Protein AF-A0A3A8JW64-F1 (afdb_monomer_lite)

Sequence (151 aa):
GPLEDVGFLARNAQTLEALQARIGGRAITSAQAMTALEQVLQCGHAGEALLWLDWKSISRVMPAARSLRYLDMRGGIGQETQRADGASMKAEIRALDSAEAVQLVIETLQAQIARILHLSAAKVDPDRSVTDLGLDSLMGMELGMAIEECF

Secondary structure (DSSP, 8-state):
--BSSSHHHHH-HHHHHHHHHHH----B-HHHHHHHHHHHHHHT-SS-------HHHHHHH-GGGGSGGGTTTTTTS------TTHHHHHHHHHHS-HHHHHHHHHHHHHHHHHHHTT--GGG--TTS-GGGGT--HHHHHHHHHHHHHH-

Structure (mmCIF, N/CA/C/O backbone):
data_AF-A0A3A8JW64-F1
#
_entry.id   AF-A0A3A8JW64-F1
#
loop_
_atom_site.group_PDB
_atom_site.id
_atom_site.type_symbol
_atom_site.label_atom_id
_atom_site.label_alt_id
_atom_site.label_comp_id
_atom_site.label_asym_id
_atom_site.label_entity_id
_atom_site.label_seq_id
_atom_site.pdbx_PDB_ins_code
_atom_site.Cartn_x
_atom_site.Cartn_y
_atom_site.Cartn_z
_atom_site.occupancy
_atom_site.B_iso_or_equiv
_atom_site.auth_seq_id
_atom_site.auth_comp_id
_atom_site.auth_asym_id
_atom_site.auth_atom_id
_atom_site.pdbx_PDB_model_num
ATOM 1 N N . GLY A 1 1 ? -10.723 2.276 7.000 1.00 86.38 1 GLY A N 1
ATOM 2 C CA . GLY A 1 1 ? -10.078 2.378 8.327 1.00 86.38 1 GLY A CA 1
ATOM 3 C C . GLY A 1 1 ? -10.917 1.654 9.368 1.00 86.38 1 GLY A C 1
ATOM 4 O O . GLY A 1 1 ? -11.942 1.099 8.987 1.00 86.38 1 GLY A O 1
ATOM 5 N N . PRO A 1 2 ? -10.511 1.627 10.650 1.00 91.19 2 PRO A N 1
ATOM 6 C CA . PRO A 1 2 ? -11.319 1.022 11.711 1.00 91.19 2 PRO A CA 1
ATOM 7 C C . PRO A 1 2 ? -12.642 1.771 11.921 1.00 91.19 2 PRO A C 1
ATOM 9 O O . PRO A 1 2 ? -12.641 3.002 11.909 1.00 91.19 2 PRO A O 1
ATOM 12 N N . LEU A 1 3 ? -13.737 1.026 12.120 1.00 93.19 3 LEU A N 1
ATOM 13 C CA . LEU A 1 3 ? -15.065 1.561 12.447 1.00 93.19 3 LEU A CA 1
ATOM 14 C C . LEU A 1 3 ? -15.288 1.535 13.960 1.00 93.19 3 LEU A C 1
ATOM 16 O O . LEU A 1 3 ? -15.088 0.488 14.570 1.00 93.19 3 LEU A O 1
ATOM 20 N N . GLU A 1 4 ? -15.685 2.651 14.568 1.00 93.62 4 GLU A N 1
ATOM 21 C CA . GLU A 1 4 ? -15.837 2.737 16.034 1.00 93.62 4 GLU A CA 1
ATOM 22 C C . GLU A 1 4 ? -17.233 2.398 16.562 1.00 93.62 4 GLU A C 1
ATOM 24 O O . GLU A 1 4 ? -17.368 1.970 17.704 1.00 93.62 4 GLU A O 1
ATOM 29 N N . ASP A 1 5 ? -18.269 2.565 15.747 1.00 93.75 5 ASP A N 1
ATOM 30 C CA . ASP A 1 5 ? -19.676 2.559 16.162 1.00 93.75 5 ASP A CA 1
ATOM 31 C C . ASP A 1 5 ? -20.422 1.262 1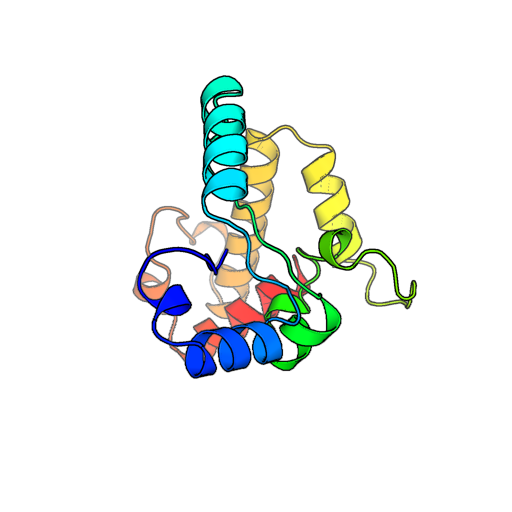5.812 1.00 93.75 5 ASP A C 1
ATOM 33 O O . ASP A 1 5 ? -21.478 0.976 16.376 1.00 93.75 5 ASP A O 1
ATOM 37 N N . VAL A 1 6 ? -19.870 0.440 14.914 1.00 93.19 6 VAL A N 1
ATOM 38 C CA . VAL A 1 6 ? -20.466 -0.835 14.494 1.00 93.19 6 VAL A CA 1
ATOM 39 C C . VAL A 1 6 ? -19.451 -1.981 14.435 1.00 93.19 6 VAL A C 1
ATOM 41 O O . VAL A 1 6 ? -18.2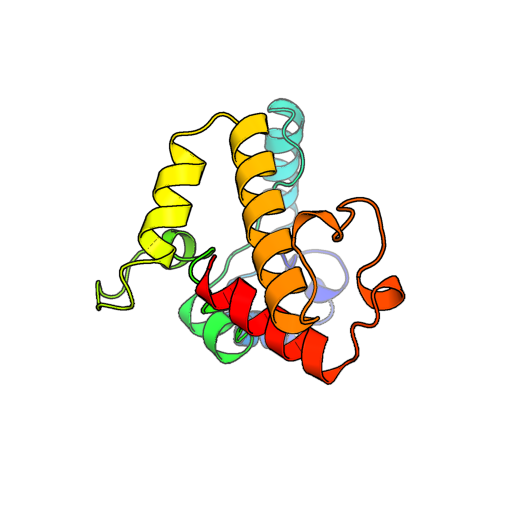43 -1.794 14.296 1.00 93.19 6 VAL A O 1
ATOM 44 N N . GLY A 1 7 ? -19.959 -3.214 14.500 1.00 92.69 7 GLY A N 1
ATOM 45 C CA . GLY A 1 7 ? -19.162 -4.424 14.291 1.00 92.69 7 GLY A CA 1
ATOM 46 C C . GLY A 1 7 ? -18.261 -4.801 15.471 1.00 92.69 7 GLY A C 1
ATOM 47 O O . GLY A 1 7 ? -18.614 -4.618 16.636 1.00 92.69 7 GLY A O 1
ATOM 48 N N . PHE A 1 8 ? -17.113 -5.410 15.163 1.00 93.75 8 PHE A N 1
ATOM 49 C CA . PHE A 1 8 ? -16.210 -5.995 16.159 1.00 93.75 8 PHE A CA 1
ATOM 50 C C . PHE A 1 8 ? -15.599 -4.949 17.100 1.00 93.75 8 PHE A C 1
ATOM 52 O O . PHE A 1 8 ? -15.562 -5.167 18.309 1.00 93.75 8 PHE A O 1
ATOM 59 N N . LEU A 1 9 ? -15.138 -3.818 16.563 1.00 93.06 9 LEU A N 1
ATOM 60 C CA . LEU A 1 9 ? -14.420 -2.802 17.337 1.00 93.06 9 LEU A CA 1
ATOM 61 C C . LEU A 1 9 ? -15.347 -2.012 18.269 1.00 93.06 9 LEU A C 1
ATOM 63 O O . LEU A 1 9 ? -14.946 -1.718 19.390 1.00 93.06 9 LEU A O 1
ATOM 67 N N . ALA A 1 10 ? -16.608 -1.800 17.881 1.00 93.19 10 ALA A N 1
ATOM 68 C CA . ALA A 1 10 ? -17.625 -1.205 18.754 1.00 93.19 10 ALA A CA 1
ATOM 69 C C . ALA A 1 10 ? -17.908 -2.040 20.016 1.00 93.19 10 ALA A C 1
ATOM 71 O O . ALA A 1 10 ? -18.318 -1.511 21.045 1.00 93.19 10 ALA A O 1
ATOM 72 N N . ARG A 1 11 ? -17.681 -3.361 19.952 1.00 94.88 11 ARG A N 1
ATOM 73 C CA . ARG A 1 11 ? -17.856 -4.290 21.083 1.00 94.88 11 ARG A CA 1
ATOM 74 C C . ARG A 1 11 ? -16.557 -4.564 21.844 1.00 94.88 11 ARG A C 1
ATOM 76 O O . ARG A 1 11 ? -16.603 -5.183 22.900 1.00 94.88 11 ARG A O 1
ATOM 83 N N . ASN A 1 12 ? -15.414 -4.125 21.316 1.00 94.88 12 ASN A N 1
ATOM 84 C CA . ASN A 1 12 ? -14.084 -4.404 21.854 1.00 94.88 12 ASN A CA 1
ATOM 85 C C . ASN A 1 12 ? -13.267 -3.109 21.958 1.00 94.88 12 ASN A C 1
ATOM 87 O O . ASN A 1 12 ? -12.299 -2.904 21.221 1.00 94.88 12 ASN A O 1
ATOM 91 N N . ALA A 1 13 ? -13.652 -2.248 22.905 1.00 91.75 13 ALA A N 1
ATOM 92 C CA . ALA A 1 13 ? -13.036 -0.934 23.112 1.00 91.75 13 ALA A CA 1
ATOM 93 C C . ALA A 1 13 ? -11.514 -1.010 23.331 1.00 91.75 13 ALA A C 1
ATOM 95 O O . ALA A 1 13 ? -10.771 -0.224 22.754 1.00 91.75 13 ALA A O 1
ATOM 96 N N . GLN A 1 14 ? -11.033 -2.011 24.076 1.00 94.31 14 GLN A N 1
ATOM 97 C CA . GLN A 1 14 ? -9.598 -2.201 24.307 1.00 94.31 14 GLN A CA 1
ATOM 98 C C . GLN A 1 14 ? -8.828 -2.498 23.006 1.00 94.31 14 GLN A C 1
ATOM 100 O O . GLN A 1 14 ? -7.706 -2.032 22.819 1.00 94.31 14 GLN A O 1
ATOM 105 N N . THR A 1 15 ? -9.420 -3.260 22.079 1.00 92.56 15 THR A N 1
ATOM 106 C CA . THR A 1 15 ? -8.798 -3.543 20.777 1.00 92.56 15 THR A CA 1
ATOM 107 C C . THR A 1 15 ? -8.804 -2.315 19.874 1.00 92.56 15 THR A C 1
ATOM 109 O O . THR A 1 15 ? -7.821 -2.071 19.174 1.00 92.56 15 THR A O 1
ATOM 112 N N . LEU A 1 16 ? -9.886 -1.531 19.905 1.00 91.06 16 LEU A N 1
ATOM 113 C CA . LEU A 1 16 ? -9.965 -0.252 19.205 1.00 91.06 16 LEU A CA 1
ATOM 114 C C . LEU A 1 16 ? -8.873 0.709 19.692 1.00 91.06 16 LEU A C 1
ATOM 116 O O . LEU A 1 16 ? -8.127 1.244 18.875 1.00 91.06 16 LEU A O 1
ATOM 120 N N . GLU A 1 17 ? -8.730 0.861 21.007 1.00 91.12 17 GLU A N 1
ATOM 121 C CA . GLU A 1 17 ? -7.726 1.727 21.626 1.00 91.12 17 GLU A CA 1
ATOM 122 C C . GLU A 1 17 ? -6.299 1.277 21.283 1.00 91.12 17 GLU A C 1
ATOM 124 O O . GLU A 1 17 ? -5.479 2.081 20.839 1.00 91.12 17 GLU A O 1
ATOM 129 N N . ALA A 1 18 ? -6.010 -0.026 21.381 1.00 90.19 18 ALA A N 1
ATOM 130 C CA . ALA A 1 18 ? -4.710 -0.577 20.999 1.00 90.19 18 ALA A CA 1
ATOM 131 C C . ALA A 1 18 ? -4.377 -0.323 19.516 1.00 90.19 18 ALA A C 1
ATOM 133 O O . ALA A 1 18 ? -3.235 -0.011 19.167 1.00 90.19 18 ALA A O 1
ATOM 134 N N . LEU A 1 19 ? -5.371 -0.434 18.630 1.00 87.81 19 LEU A N 1
ATOM 135 C CA . LEU A 1 19 ? -5.207 -0.158 17.206 1.00 87.81 19 LEU A CA 1
ATOM 136 C C . LEU A 1 19 ? -4.942 1.332 16.946 1.00 87.81 19 LEU A C 1
ATOM 138 O O . LEU A 1 19 ? -4.012 1.663 16.207 1.00 87.81 19 LEU A O 1
ATOM 142 N N . GLN A 1 20 ? -5.719 2.218 17.573 1.00 89.06 20 GLN A N 1
ATOM 143 C CA . GLN A 1 20 ? -5.564 3.671 17.466 1.00 89.06 20 GLN A CA 1
ATOM 144 C C . GLN A 1 20 ? -4.202 4.129 17.995 1.00 89.06 20 GLN A C 1
ATOM 146 O O . GLN A 1 20 ? -3.515 4.894 17.322 1.00 89.06 20 GLN A O 1
ATOM 151 N N . ALA A 1 21 ? -3.745 3.592 19.129 1.00 87.75 21 ALA A N 1
ATOM 152 C CA . ALA A 1 21 ? -2.425 3.889 19.684 1.00 87.75 21 ALA A CA 1
ATOM 153 C C . ALA A 1 21 ? -1.279 3.484 18.739 1.00 87.75 21 ALA A C 1
ATOM 155 O O . ALA A 1 21 ? -0.256 4.168 18.663 1.00 87.75 21 ALA A O 1
ATOM 156 N N . ARG A 1 22 ? -1.445 2.381 17.997 1.00 84.06 22 ARG A N 1
ATOM 157 C CA . ARG A 1 22 ? -0.416 1.856 17.087 1.00 84.06 22 ARG A CA 1
ATOM 158 C C . ARG A 1 22 ? -0.353 2.605 15.757 1.00 84.06 22 ARG A C 1
ATOM 160 O O . ARG A 1 22 ? 0.731 2.832 15.229 1.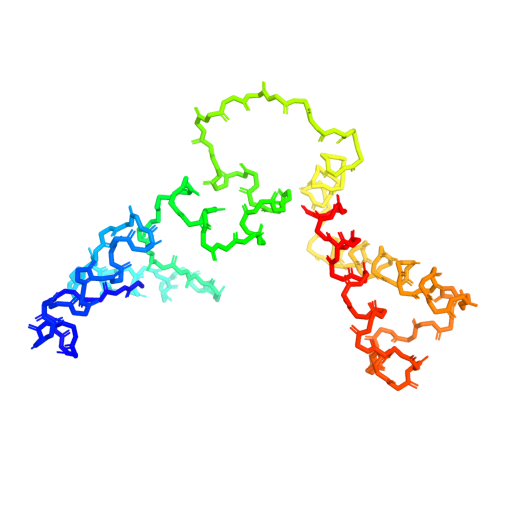00 84.06 22 ARG A O 1
ATOM 167 N N . ILE A 1 23 ? -1.511 2.965 15.212 1.00 81.31 23 ILE A N 1
ATOM 168 C CA . ILE A 1 23 ? -1.646 3.647 13.917 1.00 81.31 23 ILE A CA 1
ATOM 169 C C . ILE A 1 23 ? -1.532 5.179 14.081 1.00 81.31 23 ILE A C 1
ATOM 171 O O . ILE A 1 23 ? -1.207 5.887 13.130 1.00 81.31 23 ILE A O 1
ATOM 175 N N . GLY A 1 24 ? -1.768 5.687 15.296 1.00 81.44 24 GLY A N 1
ATOM 176 C CA . GLY A 1 24 ? -1.786 7.110 15.651 1.00 81.44 24 GLY A CA 1
ATOM 177 C C . GLY A 1 24 ? -2.947 7.896 15.035 1.00 81.44 24 GLY A C 1
ATOM 178 O O . GLY A 1 24 ? -2.965 9.120 15.090 1.00 81.44 24 GLY A O 1
ATOM 179 N N . GLY A 1 25 ? -3.909 7.199 14.433 1.00 81.31 25 GLY A N 1
ATOM 180 C CA . GLY A 1 25 ? -5.110 7.776 13.844 1.00 81.31 25 GLY A CA 1
ATOM 181 C C . GLY A 1 25 ? -6.359 7.463 14.660 1.00 81.31 25 GLY A C 1
ATOM 182 O O . GLY A 1 25 ? -6.369 6.564 15.501 1.00 81.31 25 GLY A O 1
ATOM 183 N N . ARG A 1 26 ? -7.439 8.191 14.371 1.00 87.50 26 ARG A N 1
ATOM 184 C CA . ARG A 1 26 ? -8.767 7.897 14.915 1.00 87.50 26 ARG A CA 1
ATOM 185 C C . ARG A 1 26 ? -9.509 6.866 14.068 1.00 87.50 26 ARG A C 1
ATOM 187 O O . ARG A 1 26 ? -9.225 6.678 12.884 1.00 87.50 26 ARG A O 1
ATOM 194 N N . ALA A 1 27 ? -10.493 6.226 14.680 1.00 90.56 27 ALA A N 1
ATOM 195 C CA . ALA A 1 27 ? -11.472 5.466 13.923 1.00 90.56 27 ALA A CA 1
ATOM 196 C C . ALA A 1 27 ? -12.468 6.407 13.233 1.00 90.56 27 ALA A C 1
ATOM 198 O O . ALA A 1 27 ? -12.527 7.602 13.528 1.00 90.56 27 ALA A O 1
ATOM 199 N N . ILE A 1 28 ? -13.172 5.866 12.244 1.00 93.25 28 ILE A N 1
ATOM 200 C CA . ILE A 1 28 ? -14.255 6.553 11.542 1.00 93.25 28 ILE A CA 1
ATOM 201 C C . ILE A 1 28 ? -15.584 5.935 11.955 1.00 93.25 28 ILE A C 1
ATOM 203 O O . ILE A 1 28 ? -15.633 4.784 12.390 1.00 93.25 28 ILE A O 1
ATOM 207 N N . THR A 1 29 ? -16.668 6.675 11.777 1.00 94.69 29 THR A N 1
ATOM 208 C CA . THR A 1 29 ? -18.008 6.119 11.964 1.00 94.69 29 THR A CA 1
ATOM 209 C C . THR A 1 29 ? -18.468 5.373 10.716 1.00 94.69 29 THR A C 1
ATOM 211 O O . THR A 1 29 ? -18.003 5.625 9.598 1.00 94.69 29 THR A O 1
ATOM 214 N N . SER A 1 30 ? -19.430 4.473 10.890 1.00 95.38 30 SER A N 1
ATOM 215 C CA . SER A 1 30 ? -20.123 3.796 9.796 1.00 95.38 30 SER A CA 1
ATOM 216 C C . SER A 1 30 ? -20.737 4.789 8.807 1.00 95.38 30 SER A C 1
ATOM 218 O O . SER A 1 30 ? -20.603 4.614 7.599 1.00 95.38 30 SER A O 1
ATOM 220 N N . ALA A 1 31 ? -21.322 5.882 9.305 1.00 95.31 31 ALA A N 1
ATOM 221 C CA . ALA A 1 31 ? -21.875 6.946 8.473 1.00 95.31 31 ALA A CA 1
ATOM 222 C C . ALA A 1 31 ? -20.802 7.597 7.584 1.00 95.31 31 ALA A C 1
ATOM 224 O O . ALA A 1 31 ? -20.996 7.711 6.377 1.00 95.31 31 ALA A O 1
ATOM 225 N N . GLN A 1 32 ? -19.640 7.951 8.150 1.00 94.31 32 GLN A N 1
ATOM 226 C CA . GLN A 1 32 ? -18.519 8.507 7.380 1.00 94.31 32 GLN A CA 1
ATOM 227 C C . GLN A 1 32 ? -18.011 7.525 6.320 1.00 94.31 32 GLN A C 1
ATOM 229 O O . GLN A 1 32 ? -17.722 7.927 5.194 1.00 94.31 32 GLN A O 1
ATOM 234 N N . ALA A 1 33 ? -17.920 6.239 6.669 1.00 93.81 33 ALA A N 1
ATOM 235 C CA . ALA A 1 33 ? -17.506 5.200 5.736 1.00 93.81 33 ALA A CA 1
ATOM 236 C C . ALA A 1 33 ? -18.491 5.048 4.566 1.00 93.81 33 ALA A C 1
ATOM 238 O O . ALA A 1 33 ? -18.057 4.955 3.421 1.00 93.81 33 ALA A O 1
ATOM 239 N N . MET A 1 34 ? -19.800 5.070 4.837 1.00 94.81 34 MET A N 1
ATOM 240 C CA . MET A 1 34 ? -20.832 4.956 3.802 1.00 94.81 34 MET A CA 1
ATOM 241 C C . MET A 1 34 ? -20.866 6.174 2.878 1.00 94.81 34 MET A C 1
ATOM 243 O O . MET A 1 34 ? -20.969 6.004 1.667 1.00 94.81 34 MET A O 1
ATOM 247 N N . THR A 1 35 ? -20.712 7.385 3.419 1.00 94.50 35 THR A N 1
ATOM 248 C CA . THR A 1 35 ? -20.620 8.609 2.609 1.00 94.50 35 THR A CA 1
ATOM 249 C C . THR A 1 35 ? -19.410 8.582 1.679 1.00 94.50 35 THR A C 1
ATOM 251 O O . THR A 1 35 ? -19.536 8.898 0.501 1.00 94.50 35 THR A O 1
ATOM 254 N N . ALA A 1 36 ? -18.240 8.171 2.171 1.00 91.75 36 ALA A N 1
ATOM 255 C CA . ALA A 1 36 ? -17.062 8.063 1.315 1.00 91.75 36 ALA A CA 1
ATOM 256 C C . ALA A 1 36 ? -17.205 6.950 0.270 1.00 91.75 36 ALA A C 1
ATOM 258 O O . ALA A 1 36 ? -16.803 7.135 -0.873 1.00 91.75 36 ALA A O 1
ATOM 259 N N . LEU A 1 37 ? -17.816 5.818 0.630 1.00 91.75 37 LEU A N 1
ATOM 260 C CA . LEU A 1 37 ? -18.086 4.742 -0.322 1.00 91.75 37 LEU A CA 1
ATOM 261 C C . LEU A 1 37 ? -18.987 5.216 -1.469 1.00 91.75 37 LEU A C 1
ATOM 263 O O . LEU A 1 37 ? -18.706 4.915 -2.625 1.00 91.75 37 LEU A O 1
ATOM 267 N N . GLU A 1 38 ? -20.041 5.972 -1.166 1.00 93.62 38 GLU A N 1
ATOM 268 C CA . GLU A 1 38 ? -20.912 6.566 -2.182 1.00 93.62 38 GLU A CA 1
ATOM 269 C C . GLU A 1 38 ? -20.124 7.464 -3.148 1.00 93.62 38 GLU A C 1
ATOM 271 O O . GLU A 1 38 ? -20.264 7.326 -4.363 1.00 93.62 38 GLU A O 1
ATOM 276 N N . GLN A 1 39 ? -19.250 8.326 -2.623 1.00 90.62 39 GLN A N 1
ATOM 277 C CA . GLN A 1 39 ? -18.410 9.206 -3.441 1.00 90.62 39 GLN A CA 1
ATOM 278 C C . GLN A 1 39 ? -17.473 8.420 -4.365 1.00 90.62 39 GLN A C 1
ATOM 280 O O . GLN A 1 39 ? -17.391 8.718 -5.554 1.00 90.62 39 GLN A O 1
ATOM 285 N N . VAL A 1 40 ? -16.811 7.382 -3.847 1.00 91.12 40 VAL A N 1
ATOM 286 C CA . VAL A 1 40 ? -15.903 6.524 -4.630 1.00 91.12 40 VAL A CA 1
ATOM 287 C C . VAL A 1 40 ? -16.663 5.835 -5.768 1.00 91.12 40 VAL A C 1
ATOM 289 O O . VAL A 1 40 ? -16.210 5.829 -6.914 1.00 91.12 40 VAL A O 1
ATOM 292 N N . LEU A 1 41 ? -17.852 5.298 -5.471 1.00 90.50 41 LEU A N 1
ATOM 293 C CA . LEU A 1 41 ? -18.701 4.637 -6.464 1.00 90.50 41 LEU A CA 1
ATOM 294 C C . LEU A 1 41 ? -19.180 5.600 -7.560 1.00 90.50 41 LEU A C 1
ATOM 296 O O . LEU A 1 41 ? -19.279 5.192 -8.714 1.00 90.50 41 LEU A O 1
ATOM 300 N N . GLN A 1 42 ? -19.453 6.863 -7.222 1.00 93.31 42 GLN A N 1
ATOM 301 C CA . GLN A 1 42 ? -19.848 7.890 -8.192 1.00 93.31 42 GLN A CA 1
ATOM 302 C C . GLN A 1 42 ? -18.683 8.342 -9.082 1.00 93.31 42 GLN A C 1
ATOM 304 O O . GLN A 1 42 ? -18.883 8.584 -10.271 1.00 93.31 42 GLN A O 1
ATOM 309 N N . CYS A 1 43 ? -17.473 8.448 -8.527 1.00 86.69 43 CYS A N 1
ATOM 310 C CA . CYS A 1 43 ? -16.279 8.848 -9.272 1.00 86.69 43 CYS A CA 1
ATOM 311 C C . CYS A 1 43 ? -15.741 7.737 -10.191 1.00 86.69 43 CYS A C 1
ATOM 313 O O . CYS A 1 43 ? -15.057 8.034 -11.166 1.00 86.69 43 CYS A O 1
ATOM 315 N N . GLY A 1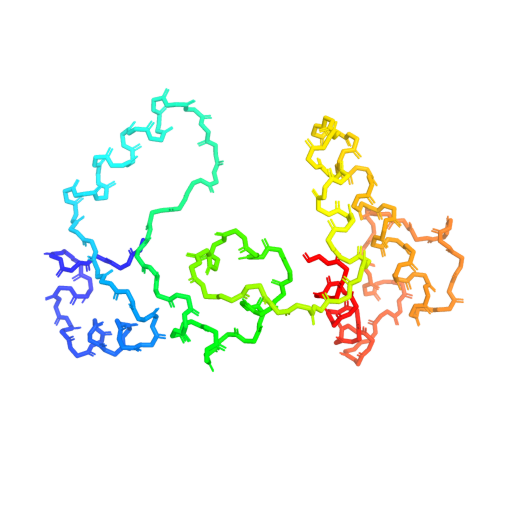 44 ? -16.041 6.467 -9.892 1.00 82.38 44 GLY A N 1
ATOM 316 C CA . GLY A 1 44 ? -15.655 5.320 -10.720 1.00 82.38 44 GLY A CA 1
ATOM 317 C C . GLY A 1 44 ? -14.181 4.914 -10.613 1.00 82.38 44 GLY A C 1
ATOM 318 O O . GLY A 1 44 ? -13.715 4.108 -11.418 1.00 82.38 44 GLY A O 1
ATOM 319 N N . HIS A 1 45 ? -13.437 5.438 -9.635 1.00 79.06 45 HIS A N 1
ATOM 320 C CA . HIS A 1 45 ? -12.045 5.057 -9.403 1.00 79.06 45 HIS A CA 1
ATOM 321 C C . HIS A 1 45 ? -11.956 3.812 -8.512 1.00 79.06 45 HIS A C 1
ATOM 323 O O . HIS A 1 45 ? -12.651 3.685 -7.503 1.00 79.06 45 HIS A O 1
ATOM 329 N N . ALA A 1 46 ? -11.070 2.884 -8.872 1.00 79.12 46 ALA A N 1
ATOM 330 C CA . ALA A 1 46 ? -10.724 1.741 -8.034 1.00 79.12 46 ALA A CA 1
ATOM 331 C C . ALA A 1 46 ? -9.502 2.061 -7.156 1.00 79.12 46 ALA A C 1
ATOM 333 O O . ALA A 1 46 ? -8.637 2.843 -7.541 1.00 79.12 46 ALA A O 1
ATOM 334 N N . GLY A 1 47 ? -9.403 1.405 -5.996 1.00 80.12 47 GLY A N 1
ATOM 335 C CA . GLY A 1 47 ? -8.208 1.467 -5.144 1.00 80.12 47 GLY A CA 1
ATOM 336 C C . GLY A 1 47 ? -8.174 2.604 -4.117 1.00 80.12 47 GLY A C 1
ATOM 337 O O . GLY A 1 47 ? -7.121 2.862 -3.538 1.00 80.12 47 GLY A O 1
ATOM 338 N N . GLU A 1 48 ? -9.298 3.270 -3.852 1.00 86.44 48 GLU A N 1
ATOM 339 C CA . GLU A 1 48 ? -9.368 4.298 -2.810 1.00 86.44 48 GLU A CA 1
ATOM 340 C C . GLU A 1 48 ? -9.406 3.699 -1.394 1.00 86.44 48 GLU A C 1
ATOM 342 O O . GLU A 1 48 ? -10.029 2.666 -1.137 1.00 86.44 48 GLU A O 1
ATOM 347 N N . ALA A 1 49 ? -8.753 4.374 -0.445 1.00 86.69 49 ALA A N 1
ATOM 348 C CA . ALA A 1 49 ? -8.726 3.976 0.956 1.00 86.69 49 ALA A CA 1
ATOM 349 C C . ALA A 1 49 ? -9.020 5.173 1.868 1.00 86.69 49 ALA A C 1
ATOM 351 O O . ALA A 1 49 ? -8.280 6.153 1.882 1.00 86.69 49 ALA A O 1
ATOM 352 N N . LEU A 1 50 ? -10.068 5.063 2.693 1.00 87.44 50 LEU A N 1
ATOM 353 C CA . LEU A 1 50 ? -10.378 6.051 3.726 1.00 87.44 50 LEU A CA 1
ATOM 354 C C . LEU A 1 50 ? -9.853 5.593 5.090 1.00 87.44 50 LEU A C 1
ATOM 356 O O . LEU A 1 50 ? -10.320 4.596 5.655 1.00 87.44 50 LEU A O 1
ATOM 360 N N . LEU A 1 51 ? -8.905 6.334 5.654 1.00 87.94 51 LEU A N 1
ATOM 361 C CA . LEU A 1 51 ? -8.391 6.110 7.000 1.00 87.94 51 LEU A CA 1
ATOM 362 C C . LEU A 1 51 ? -7.726 7.366 7.563 1.00 87.94 51 LEU A C 1
ATOM 364 O O . LEU A 1 51 ? -7.187 8.179 6.820 1.00 87.94 51 LEU A O 1
ATOM 368 N N . TRP A 1 52 ? -7.734 7.483 8.890 1.00 85.62 52 TRP A N 1
ATOM 369 C CA . TRP A 1 52 ? -6.908 8.454 9.600 1.00 85.62 52 TRP A CA 1
ATOM 370 C C . TRP A 1 52 ? -5.598 7.788 10.002 1.00 85.62 52 TRP A C 1
ATOM 372 O O . TRP A 1 52 ? -5.599 6.694 10.567 1.00 85.62 52 TRP A O 1
ATOM 382 N N . LEU A 1 53 ? -4.489 8.459 9.713 1.00 85.38 53 LEU A N 1
ATOM 383 C CA . LEU A 1 53 ? -3.134 7.994 9.980 1.00 85.38 53 LEU A CA 1
ATOM 384 C C . LEU A 1 53 ? -2.305 9.163 10.501 1.00 85.38 53 LEU A C 1
ATOM 386 O O . LEU A 1 53 ? -2.288 10.220 9.875 1.00 85.38 53 LEU A O 1
ATOM 390 N N . ASP A 1 54 ? -1.579 8.957 11.598 1.00 85.94 54 ASP A N 1
ATOM 391 C CA . ASP A 1 54 ? -0.472 9.838 11.968 1.00 85.94 54 ASP A CA 1
ATOM 392 C C . ASP A 1 54 ? 0.826 9.231 11.437 1.00 85.94 54 ASP A C 1
ATOM 394 O O . ASP A 1 54 ? 1.250 8.146 11.857 1.00 85.94 54 ASP A O 1
ATOM 398 N N . TRP A 1 55 ? 1.474 9.930 10.502 1.00 85.69 55 TRP A N 1
ATOM 399 C CA . TRP A 1 55 ? 2.639 9.371 9.825 1.00 85.69 55 TRP A CA 1
ATOM 400 C C . TRP A 1 55 ? 3.816 9.130 10.780 1.00 85.69 55 TRP A C 1
ATOM 402 O O . TRP A 1 55 ? 4.584 8.174 10.627 1.00 85.69 55 TRP A O 1
ATOM 412 N N . LYS A 1 56 ? 3.947 9.964 11.817 1.00 83.06 56 LYS A N 1
ATOM 413 C CA . LYS A 1 56 ? 4.984 9.812 12.842 1.00 83.06 56 LYS A CA 1
ATOM 414 C C . LYS A 1 56 ? 4.792 8.521 13.640 1.00 83.06 56 LYS A C 1
ATOM 416 O O . LYS A 1 56 ? 5.763 7.822 13.932 1.00 83.06 56 LYS A O 1
ATOM 421 N N . SER A 1 57 ? 3.554 8.178 13.977 1.00 87.31 57 SER A N 1
ATOM 422 C CA . SER A 1 57 ? 3.216 6.953 14.699 1.00 87.31 57 SER A CA 1
ATOM 423 C C . SER A 1 57 ? 3.368 5.717 13.829 1.00 87.31 57 SER A C 1
ATOM 425 O O . SER A 1 57 ? 4.062 4.789 14.247 1.00 87.31 57 SER A O 1
ATOM 427 N N . ILE A 1 58 ? 2.847 5.727 12.598 1.00 86.50 58 ILE A N 1
ATOM 428 C CA . ILE A 1 58 ? 2.969 4.561 11.715 1.00 86.50 58 ILE A CA 1
ATOM 429 C C . ILE A 1 58 ? 4.437 4.270 11.351 1.00 86.50 58 ILE A C 1
ATOM 431 O O . ILE A 1 58 ? 4.849 3.114 11.339 1.00 86.50 58 ILE A O 1
ATOM 435 N N . SER A 1 59 ? 5.279 5.300 11.192 1.00 86.19 59 SER A N 1
ATOM 436 C CA . SER A 1 59 ? 6.719 5.150 10.900 1.00 86.19 59 SER A CA 1
ATOM 437 C C . SER A 1 59 ? 7.539 4.522 12.036 1.00 86.19 59 SER A C 1
ATOM 439 O O . SER A 1 59 ? 8.694 4.131 11.824 1.00 86.19 59 SER A O 1
ATOM 441 N N . ARG A 1 60 ? 6.993 4.445 13.259 1.00 84.38 60 ARG A N 1
ATOM 442 C CA . ARG A 1 60 ? 7.627 3.731 14.383 1.00 84.38 60 ARG A CA 1
ATOM 443 C C . ARG A 1 60 ? 7.395 2.226 14.313 1.00 84.38 60 ARG A C 1
ATOM 445 O O . ARG A 1 60 ? 8.242 1.475 14.779 1.00 84.38 60 ARG A O 1
ATOM 452 N N . VAL A 1 61 ? 6.271 1.802 13.742 1.00 83.06 61 VAL A N 1
ATOM 453 C CA . VAL A 1 61 ? 5.829 0.398 13.729 1.00 83.06 61 VAL A CA 1
ATOM 454 C C . VAL A 1 61 ? 5.919 -0.252 12.348 1.00 83.06 61 VAL A C 1
ATOM 456 O O . VAL A 1 61 ? 5.874 -1.473 12.250 1.00 83.06 61 VAL A O 1
ATOM 459 N N . MET A 1 62 ? 6.069 0.550 11.293 1.00 84.25 62 MET A N 1
ATOM 460 C CA . MET A 1 62 ? 6.200 0.110 9.907 1.00 84.25 62 MET A CA 1
ATOM 461 C C . MET A 1 62 ? 7.425 0.790 9.272 1.00 84.25 62 MET A C 1
ATOM 463 O O . MET A 1 62 ? 7.314 1.928 8.814 1.00 84.25 62 MET A O 1
ATOM 467 N N . PRO A 1 63 ? 8.598 0.124 9.226 1.00 80.50 63 PRO A N 1
ATOM 468 C CA . PRO A 1 63 ? 9.799 0.665 8.584 1.00 80.50 63 PRO A CA 1
ATOM 469 C C . PRO A 1 63 ? 9.567 1.080 7.127 1.00 80.50 63 PRO A C 1
ATOM 471 O O . PRO A 1 63 ? 10.008 2.155 6.739 1.00 80.50 63 PRO A O 1
ATOM 474 N N . ALA A 1 64 ? 8.756 0.325 6.378 1.00 81.50 64 ALA A N 1
ATOM 475 C CA . ALA A 1 64 ? 8.380 0.645 4.999 1.00 81.50 64 ALA A CA 1
ATOM 476 C C . ALA A 1 64 ? 7.658 2.001 4.842 1.00 81.50 64 ALA A C 1
ATOM 478 O O . ALA A 1 64 ? 7.668 2.581 3.758 1.00 81.50 64 ALA A O 1
ATOM 479 N N . ALA A 1 65 ? 7.069 2.562 5.912 1.00 82.12 65 ALA A N 1
ATOM 480 C CA . ALA A 1 65 ? 6.529 3.929 5.902 1.00 82.12 65 ALA A CA 1
ATOM 481 C C . ALA A 1 65 ? 7.633 5.001 5.769 1.00 82.12 65 ALA A C 1
ATOM 483 O O . ALA A 1 65 ? 7.341 6.187 5.605 1.00 82.12 65 ALA A O 1
ATOM 484 N N . ARG A 1 66 ? 8.906 4.594 5.848 1.00 79.38 66 ARG A N 1
ATOM 485 C CA . ARG A 1 66 ? 10.091 5.437 5.674 1.00 79.38 66 ARG A CA 1
ATOM 486 C C . ARG A 1 66 ? 10.638 5.457 4.239 1.00 79.38 66 ARG A C 1
ATOM 488 O O . ARG A 1 66 ? 11.440 6.349 3.963 1.00 79.38 66 ARG A O 1
ATOM 495 N N . SER A 1 67 ? 10.107 4.656 3.309 1.00 80.75 67 SER A N 1
ATOM 496 C CA . SER A 1 67 ? 10.451 4.739 1.871 1.00 80.75 67 SER A CA 1
ATOM 497 C C . SER A 1 67 ? 9.920 6.013 1.198 1.00 80.75 67 SER A C 1
ATOM 499 O O . SER A 1 67 ? 8.902 6.584 1.617 1.00 80.75 67 SER A O 1
ATOM 501 N N . LEU A 1 68 ? 10.623 6.476 0.163 1.00 73.56 68 LEU A N 1
ATOM 502 C CA . LEU A 1 68 ? 10.373 7.756 -0.503 1.00 73.56 68 LEU A CA 1
ATOM 503 C C . LEU A 1 68 ? 8.981 7.815 -1.171 1.00 73.56 68 LEU A C 1
ATOM 505 O O . LEU A 1 68 ? 8.403 8.900 -1.308 1.00 73.56 68 LEU A O 1
ATOM 509 N N . ARG A 1 69 ? 8.346 6.663 -1.420 1.00 77.12 69 ARG A N 1
ATOM 510 C CA . ARG A 1 69 ? 7.039 6.578 -2.089 1.00 77.12 69 ARG A CA 1
ATOM 511 C C . ARG A 1 69 ? 5.919 7.223 -1.286 1.00 77.12 69 ARG A C 1
ATOM 513 O O . ARG A 1 69 ? 4.878 7.602 -1.815 1.00 77.12 69 ARG A O 1
ATOM 520 N N . TYR A 1 70 ? 6.157 7.390 0.011 1.00 80.62 70 TYR A N 1
ATOM 521 C CA . TYR A 1 70 ? 5.242 8.024 0.944 1.00 80.62 70 TYR A CA 1
ATOM 522 C C . TYR A 1 70 ? 5.588 9.476 1.283 1.00 80.62 70 TYR A C 1
ATOM 524 O O . TYR A 1 70 ? 4.987 10.044 2.192 1.00 80.62 70 TYR A O 1
ATOM 532 N N . LEU A 1 71 ? 6.534 10.103 0.577 1.00 74.88 71 LEU A N 1
ATOM 533 C CA . LEU A 1 71 ? 6.965 11.479 0.851 1.00 74.88 71 LEU A CA 1
ATOM 534 C C . LEU A 1 71 ? 5.806 12.484 0.917 1.00 74.88 71 LEU A C 1
ATOM 536 O O . LEU A 1 71 ? 5.818 13.352 1.782 1.00 74.88 71 LEU A O 1
ATOM 540 N N . ASP A 1 72 ? 4.785 12.358 0.066 1.00 73.00 72 ASP A N 1
ATOM 541 C CA . ASP A 1 72 ? 3.656 13.305 0.101 1.00 73.00 72 ASP A CA 1
ATOM 542 C C . ASP A 1 72 ? 2.723 13.052 1.284 1.00 73.00 72 ASP A C 1
ATOM 544 O O . ASP A 1 72 ? 2.188 13.991 1.865 1.00 73.00 72 ASP A O 1
ATOM 548 N N . MET A 1 73 ? 2.578 11.789 1.696 1.00 72.69 73 MET A N 1
ATOM 549 C CA . MET A 1 73 ? 1.786 11.417 2.873 1.00 72.69 73 MET A CA 1
ATOM 550 C C . MET A 1 73 ? 2.464 11.846 4.187 1.00 72.69 73 MET A C 1
ATOM 552 O O . MET A 1 73 ? 1.815 11.879 5.229 1.00 72.69 73 MET A O 1
ATOM 556 N N . ARG A 1 74 ? 3.756 12.211 4.146 1.00 72.19 74 ARG A N 1
ATOM 557 C CA . ARG A 1 74 ? 4.522 12.761 5.280 1.00 72.19 74 ARG A CA 1
ATOM 558 C C . ARG A 1 74 ? 4.348 14.259 5.510 1.00 72.19 74 ARG A C 1
ATOM 560 O O . ARG A 1 74 ? 4.876 14.759 6.502 1.00 72.19 74 ARG A O 1
ATOM 567 N N . GLY A 1 75 ? 3.702 14.976 4.591 1.00 59.19 75 GLY A N 1
ATOM 568 C CA . GLY A 1 75 ? 3.766 16.436 4.486 1.00 59.19 75 GLY A CA 1
ATOM 569 C C . GLY A 1 75 ? 3.560 17.192 5.804 1.00 59.19 75 GLY A C 1
ATOM 570 O O . GLY A 1 75 ? 2.452 17.248 6.329 1.00 59.19 75 GLY A O 1
ATOM 571 N N . GLY A 1 76 ? 4.642 17.816 6.294 1.00 47.34 76 GLY A N 1
ATOM 572 C CA . GLY A 1 76 ? 4.632 18.796 7.385 1.00 47.34 76 GLY A CA 1
ATOM 573 C C . GLY A 1 76 ? 5.928 18.911 8.200 1.00 47.34 76 GLY A C 1
ATOM 574 O O . GLY A 1 76 ? 6.130 19.931 8.852 1.00 47.34 76 GLY A O 1
ATOM 575 N N . ILE A 1 77 ? 6.823 17.915 8.184 1.00 43.94 77 ILE A N 1
ATOM 576 C CA . ILE A 1 77 ? 8.033 17.930 9.028 1.00 43.94 77 ILE A CA 1
ATOM 577 C C . ILE A 1 77 ? 9.284 17.826 8.158 1.00 43.94 77 ILE A C 1
ATOM 579 O O . ILE A 1 77 ? 9.623 16.742 7.699 1.00 43.94 77 ILE A O 1
ATOM 583 N N . GLY A 1 78 ? 9.955 18.966 7.978 1.00 38.78 78 GLY A N 1
ATOM 584 C CA . GLY A 1 78 ? 11.380 19.053 7.660 1.00 38.78 78 GLY A CA 1
ATOM 585 C C . GLY A 1 78 ? 11.785 18.544 6.282 1.00 38.78 78 GLY A C 1
ATOM 586 O O . GLY A 1 78 ? 11.988 17.352 6.072 1.00 38.78 78 GLY A O 1
ATOM 587 N N . GLN A 1 79 ? 12.022 19.483 5.367 1.00 44.78 79 GLN A N 1
ATOM 588 C CA . GLN A 1 79 ? 13.044 19.278 4.350 1.00 44.78 79 GLN A CA 1
ATOM 589 C C . GLN A 1 79 ? 14.362 18.965 5.061 1.00 44.78 79 GLN A C 1
ATOM 591 O O . GLN A 1 79 ? 14.999 19.862 5.603 1.00 44.78 79 GLN A O 1
ATOM 596 N N . GLU A 1 80 ? 14.770 17.705 5.062 1.00 38.56 80 GLU A N 1
ATOM 597 C CA . GLU A 1 80 ? 16.146 17.355 5.374 1.00 38.56 80 GLU A CA 1
ATOM 598 C C . GLU A 1 80 ? 16.592 16.229 4.445 1.00 38.56 80 GLU A C 1
ATOM 600 O O . GLU A 1 80 ? 16.358 15.045 4.665 1.00 38.56 80 GLU A O 1
ATOM 605 N N . THR A 1 81 ? 17.156 16.677 3.324 1.00 46.81 81 THR A N 1
ATOM 606 C CA . THR A 1 81 ? 18.355 16.129 2.691 1.00 46.81 81 THR A CA 1
ATOM 607 C C . THR A 1 81 ? 18.534 14.618 2.815 1.00 46.81 81 THR A C 1
ATOM 609 O O . THR A 1 81 ? 19.311 14.147 3.642 1.00 46.81 81 THR A O 1
ATOM 612 N N . GLN A 1 82 ? 17.913 13.846 1.921 1.00 42.38 82 GLN A N 1
ATOM 613 C CA . GLN A 1 82 ? 18.386 12.489 1.651 1.00 42.38 82 GLN A CA 1
ATOM 614 C C . GLN A 1 82 ? 18.200 12.097 0.180 1.00 42.38 82 GLN A C 1
ATOM 616 O O . GLN A 1 82 ? 17.120 11.728 -0.258 1.00 42.38 82 GLN A O 1
ATOM 621 N N . ARG A 1 83 ? 19.344 12.194 -0.516 1.00 42.09 83 ARG A N 1
ATOM 622 C CA . ARG A 1 83 ? 19.771 11.602 -1.796 1.00 42.09 83 ARG A CA 1
ATOM 623 C C . ARG A 1 83 ? 18.982 11.981 -3.057 1.00 42.09 83 ARG A C 1
ATOM 625 O O . ARG A 1 83 ? 17.791 11.741 -3.195 1.00 42.09 83 ARG A O 1
ATOM 632 N N . ALA A 1 84 ? 19.733 12.551 -3.997 1.00 47.28 84 ALA A N 1
ATOM 633 C CA . ALA A 1 84 ? 19.292 13.101 -5.274 1.00 47.28 84 ALA A CA 1
ATOM 634 C C . ALA A 1 84 ? 18.639 12.085 -6.236 1.00 47.28 84 ALA A C 1
ATOM 636 O O . ALA A 1 84 ? 17.993 12.513 -7.186 1.00 47.28 84 ALA A O 1
ATOM 637 N N . ASP A 1 85 ? 18.736 10.778 -5.976 1.00 51.06 85 ASP A N 1
ATOM 638 C CA . ASP A 1 85 ? 18.294 9.756 -6.933 1.00 51.06 85 ASP A CA 1
ATOM 639 C C . ASP A 1 85 ? 16.794 9.413 -6.816 1.00 51.06 85 ASP A C 1
ATOM 641 O O . ASP A 1 85 ? 16.085 9.396 -7.820 1.00 51.06 85 ASP A O 1
ATOM 645 N N . GLY A 1 86 ? 16.247 9.224 -5.607 1.00 51.53 86 GLY A N 1
ATOM 646 C CA . GLY A 1 86 ? 14.830 8.843 -5.445 1.00 51.53 86 GLY A CA 1
ATOM 647 C C . GLY A 1 86 ? 13.834 10.004 -5.610 1.00 51.53 86 GLY A C 1
ATOM 648 O O . GLY A 1 86 ? 12.690 9.811 -6.022 1.00 51.53 86 GLY A O 1
ATOM 649 N N . ALA A 1 87 ? 14.275 11.247 -5.378 1.00 57.38 87 ALA A N 1
ATOM 650 C CA . ALA A 1 87 ? 13.488 12.435 -5.721 1.00 57.38 87 ALA A CA 1
ATOM 651 C C . ALA A 1 87 ? 13.340 12.616 -7.247 1.00 57.38 87 ALA A C 1
ATOM 653 O O . ALA A 1 87 ? 12.341 13.184 -7.694 1.00 57.38 87 ALA A O 1
ATOM 654 N N . SER A 1 88 ? 14.301 12.105 -8.030 1.00 69.62 88 SER A N 1
ATOM 655 C CA . SER A 1 88 ? 14.296 12.155 -9.497 1.00 69.62 88 SER A CA 1
ATOM 656 C C . SER A 1 88 ? 13.254 11.204 -10.092 1.00 69.62 88 SER A C 1
ATOM 658 O O . SER A 1 88 ? 12.417 11.638 -10.878 1.00 69.62 88 SER A O 1
ATOM 660 N N . MET A 1 89 ? 13.223 9.944 -9.639 1.00 74.44 89 MET A N 1
ATOM 661 C CA . MET A 1 89 ? 12.305 8.915 -10.158 1.00 74.44 89 MET A CA 1
ATOM 662 C C . MET A 1 89 ? 10.829 9.296 -9.971 1.00 74.44 89 MET A C 1
ATOM 664 O O . MET A 1 89 ? 10.002 9.152 -10.868 1.00 74.44 89 MET A O 1
ATOM 668 N N . LYS A 1 90 ? 10.479 9.855 -8.809 1.00 72.81 90 LYS A N 1
ATOM 669 C CA . LYS A 1 90 ? 9.109 10.308 -8.542 1.00 72.81 90 LYS A CA 1
ATOM 670 C C . LYS A 1 90 ? 8.681 11.471 -9.444 1.00 72.81 90 LYS A C 1
ATOM 672 O O . LYS A 1 90 ? 7.517 11.543 -9.838 1.00 72.81 90 LYS A O 1
ATOM 677 N N . ALA A 1 91 ? 9.588 12.409 -9.716 1.00 77.12 91 ALA A N 1
ATOM 678 C CA . ALA A 1 91 ? 9.312 13.532 -10.607 1.00 77.12 91 ALA A CA 1
ATOM 679 C C . ALA A 1 91 ? 9.131 13.055 -12.056 1.00 77.12 91 ALA A C 1
ATOM 681 O O . ALA A 1 91 ? 8.225 13.525 -12.738 1.00 77.12 91 ALA A O 1
ATOM 682 N N . GLU A 1 92 ? 9.936 12.081 -12.477 1.00 81.25 92 GLU A N 1
ATOM 683 C CA . GLU A 1 92 ? 9.875 11.456 -13.797 1.00 81.25 92 GLU A CA 1
ATOM 684 C C . GLU A 1 92 ? 8.561 10.690 -14.001 1.00 81.25 92 GLU A C 1
ATOM 686 O O . GLU A 1 92 ? 7.823 10.984 -14.935 1.00 81.25 92 GLU A O 1
ATOM 691 N N . ILE A 1 93 ? 8.171 9.832 -13.050 1.00 85.19 93 ILE A N 1
ATOM 692 C CA . ILE A 1 93 ? 6.889 9.101 -13.080 1.00 85.19 93 ILE A CA 1
ATOM 693 C C . ILE A 1 93 ? 5.685 10.046 -13.167 1.00 85.19 93 ILE A C 1
ATOM 695 O O . ILE A 1 93 ? 4.701 9.736 -13.829 1.00 85.19 93 ILE A O 1
ATOM 699 N N . ARG A 1 94 ? 5.741 11.208 -12.504 1.00 81.75 94 ARG A N 1
ATOM 700 C CA . ARG A 1 94 ? 4.658 12.205 -12.554 1.00 81.75 94 ARG A CA 1
ATOM 701 C C . ARG A 1 94 ? 4.550 12.942 -13.883 1.00 81.75 94 ARG A C 1
ATOM 703 O O . ARG A 1 94 ? 3.493 13.507 -14.154 1.00 81.75 94 ARG A O 1
ATOM 710 N N . ALA A 1 95 ? 5.640 13.017 -14.637 1.00 86.31 95 ALA A N 1
ATOM 711 C CA . ALA A 1 95 ? 5.679 13.694 -15.925 1.00 86.31 95 ALA A CA 1
ATOM 712 C C . ALA A 1 95 ? 5.230 12.784 -17.080 1.00 86.31 95 ALA A C 1
ATOM 714 O O . ALA A 1 95 ? 4.903 13.296 -18.148 1.00 86.31 95 ALA A O 1
ATOM 715 N N . LEU A 1 96 ? 5.216 11.468 -16.857 1.00 88.94 96 LEU A N 1
ATOM 716 C CA . LEU A 1 96 ? 4.846 10.450 -17.834 1.00 88.94 96 LEU A CA 1
ATOM 717 C C . LEU A 1 96 ? 3.352 10.126 -17.792 1.00 88.94 96 LEU A C 1
ATOM 719 O O . LEU A 1 96 ? 2.671 10.333 -16.781 1.00 88.94 96 LEU A O 1
ATOM 723 N N . ASP A 1 97 ? 2.843 9.581 -18.896 1.00 90.00 97 ASP A N 1
ATOM 724 C CA . ASP A 1 97 ? 1.527 8.957 -18.876 1.00 90.00 97 ASP A CA 1
ATOM 725 C C . ASP A 1 97 ? 1.540 7.646 -18.062 1.00 90.00 97 ASP A C 1
ATOM 727 O O . ASP A 1 97 ? 2.586 7.124 -17.669 1.00 90.00 97 ASP A O 1
ATOM 731 N N . SER A 1 98 ? 0.358 7.096 -17.766 1.00 84.88 98 SER A N 1
ATOM 732 C CA . SER A 1 98 ? 0.265 5.899 -16.922 1.00 84.88 98 SER A CA 1
ATOM 733 C C . SER A 1 98 ? 0.958 4.671 -17.520 1.00 84.88 98 SER A C 1
ATOM 735 O O . SER A 1 98 ? 1.395 3.816 -16.752 1.00 84.88 98 SER A O 1
ATOM 737 N N . ALA A 1 99 ? 1.007 4.527 -18.845 1.00 88.25 99 ALA A N 1
ATOM 738 C CA . ALA A 1 99 ? 1.595 3.355 -19.486 1.00 88.25 99 ALA A CA 1
ATOM 739 C C . ALA A 1 99 ? 3.125 3.465 -19.498 1.00 88.25 99 ALA A C 1
ATOM 741 O O . ALA A 1 99 ? 3.820 2.519 -19.130 1.00 88.25 99 ALA A O 1
ATOM 742 N N . GLU A 1 100 ? 3.638 4.646 -19.833 1.00 89.00 100 GLU A N 1
ATOM 743 C CA . GLU A 1 100 ? 5.057 4.991 -19.811 1.00 89.00 100 GLU A CA 1
ATOM 744 C C . GLU A 1 100 ? 5.628 4.929 -18.390 1.00 89.00 100 GLU A C 1
ATOM 746 O O . GLU A 1 100 ? 6.703 4.370 -18.174 1.00 89.00 100 GLU A O 1
ATOM 751 N N . ALA A 1 101 ? 4.884 5.420 -17.395 1.00 88.75 101 ALA A N 1
ATOM 752 C CA . ALA A 1 101 ? 5.264 5.319 -15.990 1.00 88.75 101 ALA A CA 1
ATOM 753 C C . ALA A 1 101 ? 5.389 3.859 -15.528 1.00 88.75 101 ALA A C 1
ATOM 755 O O . ALA A 1 101 ? 6.356 3.504 -14.854 1.00 88.75 101 ALA A O 1
ATOM 756 N N . VAL A 1 102 ? 4.430 2.999 -15.893 1.00 89.25 102 VAL A N 1
ATOM 757 C CA . VAL A 1 102 ? 4.489 1.564 -15.567 1.00 89.25 102 VAL A CA 1
ATOM 758 C C . VAL A 1 102 ? 5.703 0.915 -16.225 1.00 89.25 102 VAL A C 1
ATOM 760 O O . VAL A 1 102 ? 6.424 0.173 -15.559 1.00 89.25 102 VAL A O 1
ATOM 763 N N . GLN A 1 103 ? 5.969 1.234 -17.491 1.00 90.06 103 GLN A N 1
ATOM 764 C CA . GLN A 1 103 ? 7.118 0.704 -18.216 1.00 90.06 103 GLN A CA 1
ATOM 765 C C . GLN A 1 103 ? 8.448 1.111 -17.561 1.00 90.06 103 GLN A C 1
ATOM 767 O O . GLN A 1 103 ? 9.299 0.254 -17.325 1.00 90.06 103 GLN A O 1
ATOM 772 N N . LEU A 1 104 ? 8.597 2.379 -17.167 1.00 89.75 104 LEU A N 1
ATOM 773 C CA . LEU A 1 104 ? 9.779 2.872 -16.450 1.00 89.75 104 LEU A CA 1
ATOM 774 C C . LEU A 1 104 ? 10.002 2.134 -15.119 1.00 89.75 104 LEU A C 1
ATOM 776 O O . LEU A 1 104 ? 11.132 1.772 -14.774 1.00 89.75 104 LEU A O 1
ATOM 780 N N . VAL A 1 105 ? 8.928 1.884 -14.362 1.00 89.50 105 VAL A N 1
ATOM 781 C CA . VAL A 1 105 ? 9.005 1.112 -13.112 1.00 89.50 105 VAL A CA 1
ATOM 782 C C . VAL A 1 105 ? 9.430 -0.331 -13.388 1.00 89.50 105 VAL A C 1
ATOM 784 O O . VAL A 1 105 ? 10.298 -0.841 -12.678 1.00 89.50 105 VAL A O 1
ATOM 787 N N . ILE A 1 106 ? 8.875 -0.978 -14.417 1.00 90.94 106 ILE A N 1
ATOM 788 C CA . ILE A 1 106 ? 9.254 -2.342 -14.816 1.00 90.94 106 ILE A CA 1
ATOM 789 C C . ILE A 1 106 ? 10.744 -2.404 -15.159 1.00 90.94 106 ILE A C 1
ATOM 791 O O . ILE A 1 106 ? 11.455 -3.242 -14.607 1.00 90.94 106 ILE A O 1
ATOM 795 N N . GLU A 1 107 ? 11.236 -1.494 -15.998 1.00 90.56 107 GLU A N 1
ATOM 796 C CA . GLU A 1 107 ? 12.646 -1.446 -16.405 1.00 90.56 107 GLU A CA 1
ATOM 797 C C . GLU A 1 107 ? 13.577 -1.221 -15.208 1.00 90.56 107 GLU A C 1
ATOM 799 O O . GLU A 1 107 ? 14.605 -1.892 -15.063 1.00 90.56 107 GLU A O 1
ATOM 804 N N . THR A 1 108 ? 13.179 -0.335 -14.292 1.00 89.19 108 THR A N 1
ATOM 805 C CA . THR A 1 108 ? 13.914 -0.082 -13.049 1.00 89.19 108 THR A CA 1
ATOM 806 C C . THR A 1 108 ? 13.987 -1.345 -12.186 1.00 89.19 108 THR A C 1
ATOM 808 O O . THR A 1 108 ? 15.066 -1.718 -11.720 1.00 89.19 108 THR A O 1
ATOM 811 N N . LEU A 1 109 ? 12.864 -2.043 -11.989 1.00 89.19 109 LEU A N 1
ATOM 812 C CA . LEU A 1 109 ? 12.812 -3.277 -11.201 1.00 89.19 109 LEU A CA 1
ATOM 813 C C . LEU A 1 109 ? 13.606 -4.412 -11.860 1.00 89.19 109 LEU A C 1
ATOM 815 O O . LEU A 1 109 ? 14.351 -5.112 -11.171 1.00 89.19 109 LEU A O 1
ATOM 819 N N . GLN A 1 110 ? 13.518 -4.565 -13.184 1.00 91.00 110 GLN A N 1
ATOM 820 C CA . GLN A 1 110 ? 14.309 -5.537 -13.943 1.00 91.00 110 GLN A CA 1
ATOM 821 C C . GLN A 1 110 ? 15.809 -5.297 -13.766 1.00 91.00 110 GLN A C 1
ATOM 823 O O . GLN A 1 110 ? 16.555 -6.250 -13.539 1.00 91.00 110 GLN A O 1
ATOM 828 N N . ALA A 1 111 ? 16.258 -4.039 -13.811 1.00 89.06 111 ALA A N 1
ATOM 829 C CA . ALA A 1 111 ? 17.655 -3.688 -13.577 1.00 89.06 111 ALA A CA 1
ATOM 830 C C . ALA A 1 111 ? 18.114 -4.050 -12.152 1.00 89.06 111 ALA A C 1
ATOM 832 O O . ALA A 1 111 ? 19.211 -4.589 -11.980 1.00 89.06 111 ALA A O 1
ATOM 833 N N . GLN A 1 112 ? 17.276 -3.817 -11.134 1.00 88.81 112 GLN A N 1
ATOM 834 C CA . GLN A 1 112 ? 17.582 -4.194 -9.747 1.00 88.81 112 GLN A CA 1
ATOM 835 C C . GLN A 1 112 ? 17.679 -5.712 -9.566 1.00 88.81 112 GLN A C 1
ATOM 837 O O . GLN A 1 112 ? 18.648 -6.203 -8.984 1.00 88.81 112 GLN A O 1
ATOM 842 N N . ILE A 1 113 ? 16.720 -6.461 -10.113 1.00 89.31 113 ILE A N 1
ATOM 843 C CA . ILE A 1 113 ? 16.702 -7.929 -10.059 1.00 89.31 113 ILE A CA 1
ATOM 844 C C . ILE A 1 113 ? 17.918 -8.506 -10.788 1.00 89.31 113 ILE A C 1
ATOM 846 O O . ILE A 1 113 ? 18.610 -9.369 -10.253 1.00 89.31 113 ILE A O 1
ATOM 850 N N . ALA A 1 114 ? 18.224 -8.000 -11.984 1.00 89.69 114 ALA A N 1
ATOM 851 C CA . ALA A 1 114 ? 19.381 -8.425 -12.762 1.00 89.69 114 ALA A CA 1
ATOM 852 C C . ALA A 1 114 ? 20.697 -8.189 -12.011 1.00 89.69 114 ALA A C 1
ATOM 854 O O . ALA A 1 114 ? 21.567 -9.060 -11.998 1.00 89.69 114 ALA A O 1
ATOM 855 N N . ARG A 1 115 ? 20.821 -7.041 -11.335 1.00 88.94 115 ARG A N 1
ATOM 856 C CA . ARG A 1 115 ? 21.981 -6.7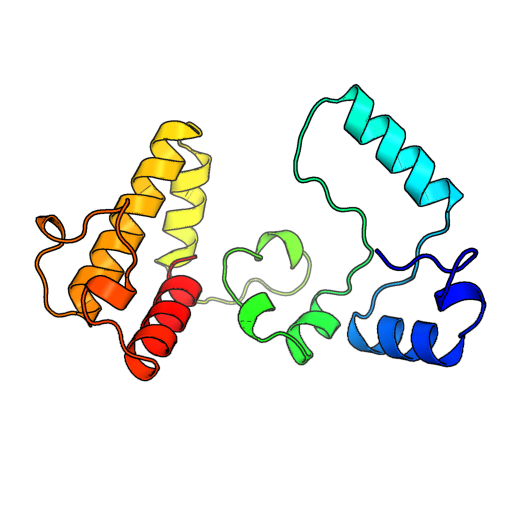04 -10.505 1.00 88.94 115 ARG A CA 1
ATOM 857 C C . ARG A 1 115 ? 22.168 -7.689 -9.348 1.00 88.94 115 ARG A C 1
ATOM 859 O O . ARG A 1 115 ? 23.293 -8.130 -9.137 1.00 88.94 115 ARG A O 1
ATOM 866 N N . ILE A 1 116 ? 21.092 -8.037 -8.639 1.00 88.94 116 ILE A N 1
ATOM 867 C CA . ILE A 1 116 ? 21.119 -8.949 -7.480 1.00 88.94 116 ILE A CA 1
ATOM 868 C C . ILE A 1 116 ? 21.394 -10.393 -7.913 1.00 88.94 116 ILE A C 1
ATOM 870 O O . ILE A 1 116 ? 22.210 -11.079 -7.308 1.00 88.94 116 ILE A O 1
ATOM 874 N N . LEU A 1 117 ? 20.765 -10.847 -8.999 1.00 86.56 117 LEU A N 1
A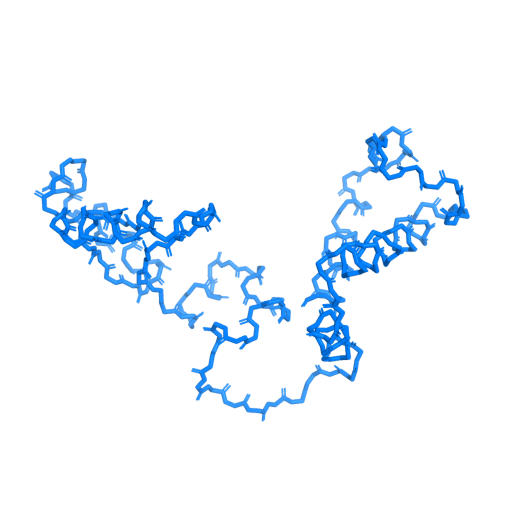TOM 875 C CA . LEU A 1 117 ? 20.944 -12.206 -9.519 1.00 86.56 117 LEU A CA 1
ATOM 876 C C . LEU A 1 117 ? 22.209 -12.370 -10.379 1.00 86.56 117 LEU A C 1
ATOM 878 O O . LEU A 1 117 ? 22.463 -13.456 -10.897 1.00 86.56 117 LEU A O 1
ATOM 882 N N . HIS A 1 118 ? 22.989 -11.301 -10.576 1.00 85.12 118 HIS A N 1
ATOM 883 C CA . HIS A 1 118 ? 24.120 -11.252 -11.510 1.00 85.12 118 HIS A CA 1
ATOM 884 C C . HIS A 1 118 ? 23.757 -11.727 -12.931 1.00 85.12 118 HIS A C 1
ATOM 886 O O . HIS A 1 118 ? 24.539 -12.386 -13.623 1.00 85.12 118 HIS A O 1
ATOM 892 N N . LEU A 1 119 ? 22.552 -11.372 -13.377 1.00 85.31 119 LEU A N 1
ATOM 893 C CA . LEU A 1 119 ? 22.031 -11.653 -14.709 1.00 85.31 119 LEU A CA 1
ATOM 894 C C . LEU A 1 119 ? 22.081 -10.397 -15.583 1.00 85.31 119 LEU A C 1
ATOM 896 O O . LEU A 1 119 ? 22.247 -9.273 -15.120 1.00 85.31 119 LEU A O 1
ATOM 900 N N . SER A 1 120 ? 21.911 -10.587 -16.889 1.00 82.38 120 SER A N 1
ATOM 901 C CA . SER A 1 120 ? 21.608 -9.470 -17.785 1.00 82.38 120 SER A CA 1
ATOM 902 C C . SER A 1 120 ? 20.141 -9.072 -17.617 1.00 82.38 120 SER A C 1
ATOM 904 O O . SER A 1 120 ? 19.285 -9.955 -17.571 1.00 82.38 120 SER A O 1
ATOM 906 N N . ALA A 1 121 ? 19.842 -7.769 -17.599 1.00 80.12 121 ALA A N 1
ATOM 907 C CA . ALA A 1 121 ? 18.469 -7.257 -17.526 1.00 80.12 121 ALA A CA 1
ATOM 908 C C . ALA A 1 121 ? 17.565 -7.818 -18.636 1.00 80.12 121 ALA A C 1
ATOM 910 O O . ALA A 1 121 ? 16.417 -8.156 -18.378 1.00 80.12 121 ALA A O 1
ATOM 911 N N . ALA A 1 122 ? 18.114 -8.060 -19.832 1.00 80.31 122 ALA A N 1
ATOM 912 C CA . ALA A 1 122 ? 17.386 -8.662 -20.952 1.00 80.31 122 ALA A CA 1
ATOM 913 C C . ALA A 1 122 ? 16.935 -10.119 -20.710 1.00 80.31 122 ALA A C 1
ATOM 915 O O . ALA A 1 122 ? 16.166 -10.661 -21.497 1.00 80.31 122 ALA A O 1
ATOM 916 N N . LYS A 1 123 ? 17.436 -10.780 -19.657 1.00 79.62 123 LYS A N 1
ATOM 917 C CA . LYS A 1 123 ? 17.031 -12.138 -19.259 1.00 79.62 123 LYS A CA 1
ATOM 918 C C . LYS A 1 123 ? 15.977 -12.148 -18.148 1.00 79.62 123 LYS A C 1
ATOM 920 O O . LYS A 1 123 ? 15.532 -13.231 -17.770 1.00 79.62 123 LYS A O 1
ATOM 925 N N . VAL A 1 124 ? 15.616 -10.985 -17.606 1.00 85.56 124 VAL A N 1
ATOM 926 C CA . VAL A 1 124 ? 14.589 -10.861 -16.569 1.00 85.56 124 VAL A CA 1
ATOM 927 C C . VAL A 1 124 ? 13.245 -10.654 -17.256 1.00 85.56 124 VAL A C 1
ATOM 929 O O . VAL A 1 124 ? 12.902 -9.548 -17.660 1.00 85.56 124 VAL A O 1
ATOM 932 N N . ASP A 1 125 ? 12.502 -11.741 -17.410 1.00 85.88 125 ASP A N 1
ATOM 933 C CA . ASP A 1 125 ? 11.134 -11.714 -17.925 1.00 85.88 125 ASP A CA 1
ATOM 934 C C . ASP A 1 125 ? 10.191 -11.112 -16.859 1.00 85.88 125 ASP A C 1
ATOM 936 O O . ASP A 1 125 ? 10.142 -11.654 -15.749 1.00 85.88 125 ASP A O 1
ATOM 940 N N . PRO A 1 126 ? 9.484 -9.999 -17.145 1.00 84.06 126 PRO A N 1
ATOM 941 C CA . PRO A 1 126 ? 8.611 -9.340 -16.173 1.00 84.06 126 PRO A CA 1
ATOM 942 C C . PRO A 1 126 ? 7.365 -10.168 -15.825 1.00 84.06 126 PRO A C 1
ATOM 944 O O . PRO A 1 126 ? 6.786 -9.963 -14.760 1.00 84.06 126 PRO A O 1
ATOM 947 N N . ASP A 1 127 ? 6.983 -11.127 -16.674 1.00 86.62 127 ASP A N 1
ATOM 948 C CA . ASP A 1 127 ? 5.815 -11.987 -16.465 1.00 86.62 127 ASP A CA 1
ATOM 949 C C . ASP A 1 127 ? 6.162 -13.285 -15.712 1.00 86.62 127 ASP A C 1
ATOM 951 O O . ASP A 1 127 ? 5.288 -14.106 -15.411 1.00 86.62 127 ASP A O 1
ATOM 955 N N . ARG A 1 128 ? 7.443 -13.490 -15.377 1.00 85.62 128 ARG A N 1
ATOM 956 C CA . ARG A 1 128 ? 7.931 -14.679 -14.671 1.00 85.62 128 ARG A CA 1
ATOM 957 C C . ARG A 1 128 ? 8.161 -14.401 -13.188 1.00 85.62 128 ARG A C 1
ATOM 959 O O . ARG A 1 128 ? 8.677 -13.356 -12.801 1.00 85.62 128 ARG A O 1
ATOM 966 N N . SER A 1 129 ? 7.851 -15.385 -12.340 1.00 85.00 129 SER A N 1
ATOM 967 C CA . SER A 1 129 ? 8.155 -15.284 -10.911 1.00 85.00 129 SER A CA 1
ATOM 968 C C . SER A 1 129 ? 9.657 -15.113 -10.676 1.00 85.00 129 SER A C 1
ATOM 970 O O . SER A 1 129 ? 10.475 -15.891 -11.172 1.00 85.00 129 SER A O 1
ATOM 972 N N . VAL A 1 130 ? 10.021 -14.144 -9.836 1.00 83.12 130 VAL A N 1
ATOM 973 C CA . VAL A 1 130 ? 11.414 -13.889 -9.439 1.00 83.12 130 VAL A CA 1
ATOM 974 C C . VAL A 1 130 ? 12.044 -15.066 -8.688 1.00 83.12 130 VAL A C 1
ATOM 976 O O . VAL A 1 130 ? 13.249 -15.282 -8.786 1.00 83.12 130 VAL A O 1
ATOM 979 N N . THR A 1 131 ? 11.243 -15.886 -7.999 1.00 83.44 131 THR A N 1
ATOM 980 C CA . THR A 1 131 ? 11.721 -17.119 -7.347 1.00 83.44 131 THR A CA 1
ATOM 981 C C . THR A 1 131 ? 12.245 -18.132 -8.360 1.00 83.44 131 THR A C 1
ATOM 983 O O . THR A 1 131 ? 13.231 -18.818 -8.102 1.00 83.44 131 THR A O 1
ATOM 986 N N . ASP A 1 132 ? 11.637 -18.186 -9.547 1.00 85.50 132 ASP A N 1
ATOM 987 C CA . ASP A 1 132 ? 12.023 -19.122 -10.607 1.00 85.50 132 ASP A CA 1
ATOM 988 C C . ASP A 1 132 ? 13.310 -18.681 -11.321 1.00 85.50 132 ASP A C 1
ATOM 990 O O . ASP A 1 132 ? 13.887 -19.443 -12.102 1.00 85.50 132 ASP A O 1
ATOM 994 N N . LEU A 1 133 ? 13.757 -17.448 -11.061 1.00 82.19 133 LEU A N 1
ATOM 995 C CA . LEU A 1 133 ? 15.028 -16.886 -11.513 1.00 82.19 133 LEU A CA 1
ATOM 996 C C . LEU A 1 133 ? 16.174 -17.146 -10.519 1.00 82.19 133 LEU A C 1
ATOM 998 O O . LEU A 1 133 ? 17.303 -16.743 -10.786 1.00 82.19 133 LEU A O 1
ATOM 1002 N N . GLY A 1 134 ? 15.907 -17.844 -9.409 1.00 82.69 134 GLY A N 1
ATOM 1003 C CA . GLY A 1 134 ? 16.910 -18.185 -8.398 1.00 82.69 134 GLY A CA 1
ATOM 1004 C C . GLY A 1 134 ? 17.006 -17.193 -7.240 1.00 82.69 134 GLY A C 1
ATOM 1005 O O . GLY A 1 134 ? 17.996 -17.220 -6.517 1.00 82.69 134 GLY A O 1
ATOM 1006 N N . LEU A 1 135 ? 15.998 -16.331 -7.054 1.00 86.81 135 LEU A N 1
ATOM 1007 C CA . LEU A 1 135 ? 15.930 -15.433 -5.903 1.00 86.81 135 LEU A CA 1
ATOM 1008 C C . LEU A 1 135 ? 15.679 -16.234 -4.618 1.00 86.81 135 LEU A C 1
ATOM 1010 O O . LEU A 1 135 ? 14.639 -16.882 -4.474 1.00 86.81 135 LEU A O 1
ATOM 1014 N N . ASP A 1 136 ? 16.617 -16.162 -3.678 1.00 87.81 136 ASP A N 1
ATOM 1015 C CA . ASP A 1 136 ? 16.462 -16.720 -2.336 1.00 87.81 136 ASP A CA 1
ATOM 1016 C C . ASP A 1 136 ? 15.939 -15.677 -1.325 1.00 87.81 136 ASP A C 1
ATOM 1018 O O . ASP A 1 136 ? 15.709 -14.507 -1.645 1.00 87.81 136 ASP A O 1
ATOM 1022 N N . SER A 1 137 ? 15.721 -16.101 -0.077 1.00 85.75 137 SER A N 1
ATOM 1023 C CA . SER A 1 137 ? 15.176 -15.237 0.978 1.00 85.75 137 SER A CA 1
ATOM 1024 C C . SER A 1 137 ? 16.087 -14.063 1.358 1.00 85.75 137 SER A C 1
ATOM 1026 O O . SER A 1 137 ? 15.578 -13.030 1.793 1.00 85.75 137 SER A O 1
ATOM 1028 N N . LEU A 1 138 ? 17.412 -14.201 1.225 1.00 86.12 138 LEU A N 1
ATOM 1029 C CA . LEU A 1 138 ? 18.358 -13.126 1.536 1.00 86.12 138 LEU A CA 1
ATOM 1030 C C . LEU A 1 138 ? 18.362 -12.097 0.402 1.00 86.12 138 LEU A C 1
ATOM 1032 O O . LEU A 1 138 ? 18.208 -10.903 0.652 1.00 86.12 138 LEU A O 1
ATOM 1036 N N . MET A 1 139 ? 18.423 -12.568 -0.843 1.00 88.56 139 MET A N 1
ATOM 1037 C CA . MET A 1 139 ? 18.333 -11.727 -2.037 1.00 88.56 139 MET A CA 1
ATOM 1038 C C . MET A 1 139 ? 16.989 -10.995 -2.125 1.00 88.56 139 MET A C 1
ATOM 1040 O O . MET A 1 139 ? 16.933 -9.845 -2.553 1.00 88.56 139 MET A O 1
ATOM 1044 N N . GLY A 1 140 ? 15.897 -11.625 -1.681 1.00 86.75 140 GLY A N 1
ATOM 1045 C CA . GLY A 1 140 ? 14.587 -10.979 -1.588 1.00 86.75 140 GLY A CA 1
ATOM 1046 C C . GLY A 1 140 ? 14.563 -9.805 -0.606 1.00 86.75 140 GLY A C 1
ATOM 1047 O O . GLY A 1 140 ? 13.926 -8.786 -0.877 1.00 86.75 140 GLY A O 1
ATOM 1048 N N . MET A 1 141 ? 15.295 -9.906 0.507 1.00 87.44 141 MET A N 1
ATOM 1049 C CA . MET A 1 141 ? 15.453 -8.796 1.450 1.00 87.44 141 MET A CA 1
ATOM 1050 C C . MET A 1 141 ? 16.295 -7.664 0.845 1.00 87.44 141 MET A C 1
ATOM 1052 O O . MET A 1 141 ? 15.923 -6.498 0.974 1.00 87.44 141 MET A O 1
ATOM 1056 N N . GLU A 1 142 ? 17.388 -7.992 0.151 1.00 87.12 142 GLU A N 1
ATOM 1057 C CA . GLU A 1 142 ? 18.204 -7.008 -0.576 1.00 87.12 142 GLU A CA 1
ATOM 1058 C C . GLU A 1 142 ? 17.401 -6.279 -1.658 1.00 87.12 142 GLU A C 1
ATOM 1060 O O . GLU A 1 142 ? 17.480 -5.054 -1.763 1.00 87.12 142 GLU A O 1
ATOM 1065 N N . LEU A 1 143 ? 16.566 -7.007 -2.405 1.00 87.31 143 LEU A N 1
ATOM 1066 C CA . LEU A 1 143 ? 15.666 -6.429 -3.400 1.00 87.31 143 LEU A CA 1
ATOM 1067 C C . LEU A 1 143 ? 14.664 -5.473 -2.750 1.00 87.31 143 LEU A C 1
ATOM 1069 O O . LEU A 1 143 ? 14.474 -4.365 -3.244 1.00 87.31 143 LEU A O 1
ATOM 1073 N N . GLY A 1 144 ? 14.063 -5.867 -1.624 1.00 83.75 144 GLY A N 1
ATOM 1074 C CA . GLY A 1 144 ? 13.161 -5.002 -0.865 1.00 83.75 144 GLY A CA 1
ATOM 1075 C C . GLY A 1 144 ? 13.823 -3.683 -0.455 1.00 83.75 144 GLY A C 1
ATOM 1076 O O . GLY A 1 144 ? 13.254 -2.620 -0.690 1.00 83.75 144 GLY A O 1
ATOM 1077 N N . MET A 1 145 ? 15.047 -3.738 0.078 1.00 83.25 145 MET A N 1
ATOM 1078 C CA . MET A 1 145 ? 15.803 -2.536 0.455 1.00 83.25 145 MET A CA 1
ATOM 1079 C C . MET A 1 145 ? 16.153 -1.666 -0.758 1.00 83.25 145 MET A C 1
ATOM 1081 O O . MET A 1 145 ? 15.984 -0.451 -0.705 1.00 83.25 145 MET A O 1
ATOM 1085 N N . ALA A 1 146 ? 16.589 -2.271 -1.867 1.00 83.06 146 ALA A N 1
ATOM 1086 C CA . ALA A 1 146 ? 16.907 -1.537 -3.092 1.00 83.06 146 ALA A CA 1
ATOM 1087 C C . ALA A 1 146 ? 15.677 -0.816 -3.671 1.00 83.06 146 ALA A C 1
ATOM 1089 O O . ALA A 1 146 ? 15.776 0.325 -4.118 1.00 83.06 146 ALA A O 1
ATOM 1090 N N . ILE A 1 147 ? 14.504 -1.456 -3.627 1.00 83.81 147 ILE A N 1
ATOM 1091 C CA . ILE A 1 147 ? 13.238 -0.845 -4.050 1.00 83.81 147 ILE A CA 1
ATOM 1092 C C . ILE A 1 147 ? 12.860 0.312 -3.121 1.00 83.81 147 ILE A C 1
ATOM 1094 O O . ILE A 1 147 ? 12.455 1.362 -3.609 1.00 83.81 147 ILE A O 1
ATOM 1098 N N . GLU A 1 148 ? 13.012 0.152 -1.803 1.00 79.06 148 GLU A N 1
ATOM 1099 C CA . GLU A 1 148 ? 12.737 1.223 -0.834 1.00 79.06 148 GLU A CA 1
ATOM 1100 C C . GLU A 1 148 ? 13.646 2.452 -1.007 1.00 79.06 148 GLU A C 1
ATOM 1102 O O . GLU A 1 148 ? 13.228 3.562 -0.671 1.00 79.06 148 GLU A O 1
ATOM 1107 N N . GLU A 1 149 ? 14.869 2.271 -1.517 1.00 76.75 149 GLU A N 1
ATOM 1108 C CA . GLU A 1 149 ? 15.783 3.370 -1.852 1.00 76.75 149 GLU A CA 1
ATOM 1109 C C . GLU A 1 149 ? 15.441 4.047 -3.185 1.00 76.75 149 GLU A C 1
ATOM 1111 O O . GLU A 1 149 ? 15.577 5.267 -3.300 1.00 76.75 149 GLU A O 1
ATOM 1116 N N . CYS A 1 150 ? 15.003 3.281 -4.189 1.00 75.38 150 CYS A N 1
ATOM 1117 C CA . CYS A 1 150 ? 14.618 3.823 -5.493 1.00 75.38 150 CYS A CA 1
ATOM 1118 C C . CYS A 1 150 ? 13.272 4.562 -5.466 1.00 75.38 150 CYS A C 1
ATOM 1120 O O . CYS A 1 150 ? 13.111 5.529 -6.214 1.00 75.38 150 CYS A O 1
ATOM 1122 N N . PHE A 1 151 ? 12.322 4.104 -4.640 1.00 72.44 151 PHE A N 1
ATOM 1123 C CA . PHE A 1 151 ? 10.929 4.560 -4.643 1.00 72.44 151 PHE A CA 1
ATOM 1124 C C . PHE A 1 151 ? 10.474 5.223 -3.360 1.00 72.44 151 PHE A C 1
ATOM 1126 O O . PHE A 1 151 ? 9.902 6.317 -3.525 1.00 72.44 151 PHE A O 1
#

Radius of gyration: 19.69 Å; chains: 1; bounding box: 46×38×45 Å

Foldseek 3Di:
DAACCDDDNVVPVVVQVVVCQQQVFHHDHPVVVVVVVVVCVVVVDPDDDDTGGDLVRNCVVDVLSVFPVCVVVNPDDDDDDDDPQQVVLVVVLVVDDPVVSVVVVLLVLLVLLCVLLVHDSVPDDSVDDSVVSVQDPVSVVVSVVVVSHND

pLDDT: mean 82.78, std 12.42, range [38.56, 95.38]